Protein AF-A0A4Y2JRM0-F1 (afdb_monomer_lite)

Sequence (81 aa):
MYNEKWWLSYVLGKNEENEVKVTFLHPSGPSPSFLYPLTPDVLWIPSFDVIYKVNPIAPTGRVYILPVEEKKKFAEIMNPF

Foldseek 3Di:
DPPPFAFDWDFPAADPVQKTWIWTWPDTHDDQKTFQDPDTDIDIDHNVVVPDDFDFDDPPVGITGGDPVVSVVVCCVVDVD

pLDDT: mean 84.82, std 9.41, range [42.03, 95.44]

Radius of gyration: 12.83 Å; chains: 1; bounding box: 36×23×32 Å

Organism: Araneus ventricosus (NCBI:txid182803)

Secondary structure (DSSP, 8-state):
-BTTB---EEEEEE-TTSEEEEEE-BSSSS-SEEE--SS--EEEEEGGG-------B-TTSSEEE--HHHHHHHHHHH---

Structure (mmCIF, N/CA/C/O backbone):
data_AF-A0A4Y2JRM0-F1
#
_entry.id   AF-A0A4Y2JRM0-F1
#
loop_
_atom_site.group_PDB
_atom_site.id
_atom_site.type_symbol
_atom_site.label_atom_id
_atom_site.label_alt_id
_atom_site.label_comp_id
_atom_site.label_asym_id
_atom_site.label_entity_id
_atom_site.label_seq_id
_atom_site.pdbx_PDB_ins_code
_atom_site.Cartn_x
_atom_site.Cartn_y
_atom_site.Cartn_z
_atom_site.occupancy
_atom_site.B_iso_or_equiv
_atom_site.auth_seq_id
_atom_site.auth_comp_id
_atom_site.auth_asym_id
_atom_site.auth_atom_id
_atom_site.pdbx_PDB_model_num
ATOM 1 N N . MET A 1 1 ? 4.761 0.307 10.350 1.00 59.25 1 MET A N 1
ATOM 2 C CA . MET A 1 1 ? 5.494 -0.908 9.900 1.00 59.25 1 MET A CA 1
ATOM 3 C C . MET A 1 1 ? 4.601 -2.105 10.199 1.00 59.25 1 MET A C 1
ATOM 5 O O . MET A 1 1 ? 4.078 -2.155 11.301 1.00 59.25 1 MET A O 1
ATOM 9 N N . TYR A 1 2 ? 4.353 -3.004 9.243 1.00 67.44 2 TYR A N 1
ATOM 10 C CA . TYR A 1 2 ? 3.427 -4.138 9.402 1.00 67.44 2 TYR A CA 1
ATOM 11 C C . TYR A 1 2 ? 4.152 -5.445 9.063 1.00 67.44 2 TYR A C 1
ATOM 13 O O . TYR A 1 2 ? 4.762 -5.545 7.996 1.00 67.44 2 TYR A O 1
ATOM 21 N N . ASN A 1 3 ? 4.129 -6.425 9.974 1.00 73.06 3 ASN A N 1
ATOM 22 C CA . ASN A 1 3 ? 4.933 -7.656 9.898 1.00 73.06 3 ASN A CA 1
ATOM 23 C C . ASN A 1 3 ? 6.428 -7.390 9.639 1.00 73.06 3 ASN A C 1
ATOM 25 O O . ASN A 1 3 ? 7.017 -7.994 8.746 1.00 73.06 3 ASN A O 1
ATOM 29 N N . GLU A 1 4 ? 7.012 -6.429 10.367 1.00 79.00 4 GLU A N 1
ATOM 30 C CA . GLU A 1 4 ? 8.428 -6.022 10.240 1.00 79.00 4 GLU A CA 1
ATOM 31 C C . GLU A 1 4 ? 8.833 -5.563 8.829 1.00 79.00 4 GLU A C 1
ATOM 33 O O . GLU A 1 4 ? 10.011 -5.460 8.488 1.00 79.00 4 GLU A O 1
ATOM 38 N N . LYS A 1 5 ? 7.848 -5.241 7.988 1.00 81.94 5 LYS A N 1
ATOM 39 C CA . LYS A 1 5 ? 8.056 -4.721 6.643 1.00 81.94 5 LYS A CA 1
ATOM 40 C C . LYS A 1 5 ? 7.332 -3.397 6.486 1.00 81.94 5 LYS A C 1
ATOM 42 O O . LYS A 1 5 ? 6.314 -3.117 7.129 1.00 81.94 5 LYS A O 1
ATOM 47 N N . TRP A 1 6 ? 7.876 -2.548 5.630 1.00 83.88 6 TRP A N 1
ATOM 48 C CA . TRP A 1 6 ? 7.140 -1.393 5.147 1.00 83.88 6 TRP A CA 1
ATOM 49 C C . TRP A 1 6 ? 6.348 -1.787 3.909 1.00 83.88 6 TRP A C 1
ATOM 51 O O . TRP A 1 6 ? 6.728 -2.691 3.162 1.00 83.88 6 TRP A O 1
ATOM 61 N N . TRP A 1 7 ? 5.236 -1.101 3.704 1.00 89.56 7 TRP A N 1
ATOM 62 C CA . TRP A 1 7 ? 4.324 -1.381 2.612 1.00 89.56 7 TRP A CA 1
ATOM 63 C C . TRP A 1 7 ? 3.934 -0.077 1.949 1.00 89.56 7 TRP A C 1
ATOM 65 O O . TRP A 1 7 ? 3.736 0.933 2.625 1.00 89.56 7 TRP A O 1
ATOM 75 N N . LEU A 1 8 ? 3.827 -0.107 0.625 1.00 90.88 8 LEU A N 1
ATOM 76 C CA . LEU A 1 8 ? 3.125 0.945 -0.081 1.00 90.88 8 LEU A CA 1
ATOM 77 C C . LEU A 1 8 ? 1.634 0.626 -0.018 1.00 90.88 8 LEU A C 1
ATOM 79 O O . LEU A 1 8 ? 1.228 -0.462 -0.418 1.00 90.88 8 LEU A O 1
ATOM 83 N N . SER A 1 9 ? 0.830 1.566 0.467 1.00 91.56 9 SER A N 1
ATOM 84 C CA . SER A 1 9 ? -0.602 1.347 0.657 1.00 91.56 9 SER A CA 1
ATOM 85 C C . SER A 1 9 ? -1.438 2.343 -0.128 1.00 91.56 9 SER A C 1
ATOM 87 O O . SER A 1 9 ? -1.083 3.516 -0.250 1.00 91.56 9 SER A O 1
ATOM 89 N N . TYR A 1 10 ? -2.589 1.887 -0.613 1.00 91.00 10 TYR A N 1
ATOM 90 C CA . TYR A 1 10 ? -3.624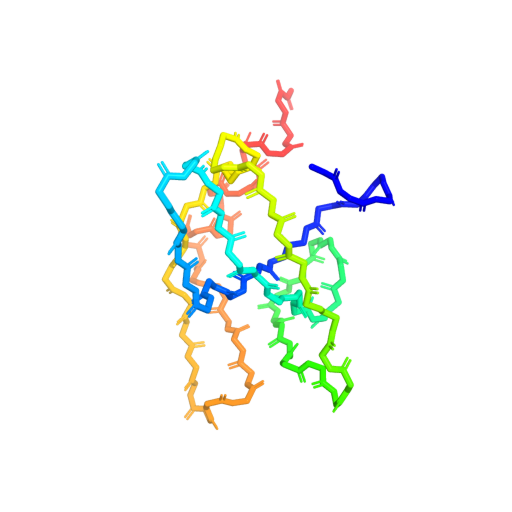 2.747 -1.171 1.00 91.00 10 TYR A CA 1
ATOM 91 C C . TYR A 1 10 ? -4.689 3.035 -0.110 1.00 91.00 10 TYR A C 1
ATOM 93 O O . TYR A 1 10 ? -5.236 2.108 0.489 1.00 91.00 10 TYR A O 1
ATOM 101 N N . VAL A 1 11 ? -4.981 4.317 0.125 1.00 91.62 11 VAL A N 1
ATOM 102 C CA . VAL A 1 11 ? -6.013 4.749 1.079 1.00 91.62 11 VAL A CA 1
ATOM 103 C C . VAL A 1 11 ? -7.383 4.662 0.412 1.00 91.62 11 VAL A C 1
ATOM 105 O O . VAL A 1 11 ? -7.657 5.361 -0.559 1.00 91.62 11 VAL A O 1
ATOM 108 N N . LEU A 1 12 ? -8.247 3.812 0.959 1.00 92.62 12 LEU A N 1
ATOM 109 C CA . LEU A 1 12 ? -9.621 3.583 0.512 1.00 92.62 12 LEU A CA 1
ATOM 110 C C . LEU A 1 12 ? -10.624 4.512 1.208 1.00 92.62 12 LEU A C 1
ATOM 112 O O . LEU A 1 12 ? -11.699 4.766 0.674 1.00 92.62 12 LEU A O 1
ATOM 116 N N . GLY A 1 13 ? -10.299 5.000 2.407 1.00 93.38 13 GLY A N 1
ATOM 117 C CA . GLY A 1 13 ? -11.178 5.870 3.185 1.00 93.38 13 GLY A CA 1
ATOM 118 C C . GLY A 1 13 ? -10.581 6.275 4.529 1.00 93.38 13 GLY A C 1
ATOM 119 O O . GLY A 1 13 ? -9.492 5.834 4.893 1.00 93.38 13 GLY A O 1
ATOM 120 N N . LYS A 1 14 ? -11.313 7.114 5.262 1.00 94.19 14 LYS A N 1
ATOM 121 C CA . LYS A 1 14 ? -10.992 7.565 6.623 1.00 94.19 14 LYS A CA 1
ATOM 122 C C . LYS A 1 14 ? -12.243 7.498 7.500 1.00 94.19 14 LYS A C 1
ATOM 124 O O . LYS A 1 14 ? -13.340 7.678 6.968 1.00 94.19 14 LYS A O 1
ATOM 129 N N . ASN A 1 15 ? -12.087 7.248 8.795 1.00 92.00 15 ASN A N 1
ATOM 130 C CA . ASN A 1 15 ? -13.175 7.311 9.777 1.00 92.00 15 ASN A CA 1
ATOM 131 C C . ASN A 1 15 ? -13.040 8.562 10.667 1.00 92.00 15 ASN A C 1
ATOM 133 O O . ASN A 1 15 ? -12.139 9.382 10.477 1.00 92.00 15 ASN A O 1
ATOM 137 N N . GLU A 1 16 ? -13.974 8.732 11.604 1.00 90.94 16 GLU A N 1
ATOM 138 C CA . GLU A 1 16 ? -13.989 9.852 12.558 1.00 90.94 16 GLU A CA 1
ATOM 139 C C . GLU A 1 16 ? -12.932 9.702 13.668 1.00 90.94 16 GLU A C 1
ATOM 141 O O . GLU A 1 16 ? -12.549 10.686 14.294 1.00 90.94 16 GLU A O 1
ATOM 146 N N . GLU A 1 17 ? -12.396 8.495 13.858 1.00 90.62 17 GLU A N 1
ATOM 147 C CA . GLU A 1 17 ? -11.417 8.144 14.897 1.00 90.62 17 GLU A CA 1
ATOM 148 C C . GLU A 1 17 ? -9.955 8.344 14.444 1.00 90.62 17 GLU A C 1
ATOM 150 O O . GLU A 1 17 ? -9.023 7.830 15.056 1.00 90.62 17 GLU A O 1
ATOM 155 N N . ASN A 1 18 ? -9.725 9.128 13.381 1.00 90.38 18 ASN A N 1
ATOM 156 C CA . ASN A 1 18 ? -8.406 9.363 12.775 1.00 90.38 18 ASN A CA 1
ATOM 157 C C . ASN A 1 18 ? -7.695 8.090 12.284 1.00 90.38 18 ASN A C 1
ATOM 159 O O . ASN A 1 18 ? -6.464 8.063 12.182 1.00 90.38 18 ASN A O 1
ATOM 163 N N . GLU A 1 19 ? -8.444 7.060 11.914 1.00 94.81 19 GLU A N 1
ATOM 164 C CA . GLU A 1 19 ? -7.921 5.888 11.229 1.00 94.81 19 GLU A CA 1
ATOM 165 C C . GLU A 1 19 ? -8.167 5.989 9.724 1.00 94.81 19 GLU A C 1
ATOM 167 O O . GLU A 1 19 ? -9.113 6.618 9.229 1.00 94.81 19 GLU A O 1
ATOM 172 N N . VAL A 1 20 ? -7.293 5.337 8.971 1.00 94.62 20 VAL A N 1
ATOM 173 C CA . VAL A 1 20 ? -7.391 5.220 7.524 1.00 94.62 20 VAL A CA 1
ATOM 174 C C . VAL A 1 20 ? -7.569 3.762 7.142 1.00 94.62 20 VAL A C 1
ATOM 176 O O . VAL A 1 20 ? -6.856 2.874 7.608 1.00 94.62 20 VAL A O 1
ATOM 179 N N . LYS A 1 21 ? -8.530 3.521 6.253 1.00 95.44 21 LYS A N 1
ATOM 180 C CA . LYS A 1 21 ? -8.728 2.223 5.623 1.00 95.44 21 LYS A CA 1
ATOM 181 C C . LYS A 1 21 ? -7.753 2.113 4.469 1.00 95.44 21 LYS A C 1
ATOM 183 O O . LYS A 1 21 ? -7.815 2.918 3.537 1.00 95.44 21 LYS A O 1
ATOM 188 N N . VAL A 1 22 ? -6.873 1.128 4.511 1.00 93.81 22 VAL A N 1
ATOM 189 C CA . VAL A 1 22 ? -5.815 0.943 3.521 1.00 93.81 22 VAL A CA 1
ATOM 190 C C . VAL A 1 22 ? -5.854 -0.447 2.919 1.00 93.81 22 VAL A C 1
ATOM 192 O O . VAL A 1 22 ? -6.362 -1.387 3.523 1.00 93.81 22 VAL A O 1
ATOM 195 N N . THR A 1 23 ? -5.285 -0.574 1.727 1.00 93.69 23 THR A N 1
ATOM 196 C CA . THR A 1 23 ? -4.897 -1.862 1.158 1.00 93.69 23 THR A CA 1
ATOM 197 C C . THR A 1 23 ? -3.441 -1.833 0.729 1.00 93.69 23 THR A C 1
ATOM 199 O O . THR A 1 23 ? -2.959 -0.804 0.246 1.00 93.69 23 THR A O 1
ATOM 202 N N . PHE A 1 24 ? -2.732 -2.937 0.936 1.00 92.06 24 PHE A N 1
ATOM 203 C CA . PHE A 1 24 ? -1.302 -3.018 0.670 1.00 92.06 24 PHE A CA 1
ATOM 204 C C . PHE A 1 24 ? -1.012 -3.432 -0.770 1.00 92.06 24 PHE A C 1
ATOM 206 O O . PHE A 1 24 ? -1.590 -4.379 -1.298 1.00 92.06 24 PHE A O 1
ATOM 213 N N . LEU A 1 25 ? -0.077 -2.730 -1.401 1.00 91.94 25 LEU A N 1
ATOM 214 C CA . LEU A 1 25 ? 0.460 -3.086 -2.706 1.00 91.94 25 LEU A CA 1
ATOM 215 C C . LEU A 1 25 ? 1.648 -4.039 -2.547 1.00 91.94 25 LEU A C 1
ATOM 217 O O . LEU A 1 25 ? 2.388 -3.984 -1.564 1.00 91.94 25 LEU A O 1
ATOM 221 N N . HIS A 1 26 ? 1.849 -4.898 -3.543 1.00 91.19 26 HIS A N 1
ATOM 222 C CA . HIS A 1 26 ? 2.927 -5.884 -3.560 1.00 91.19 26 HIS A CA 1
ATOM 223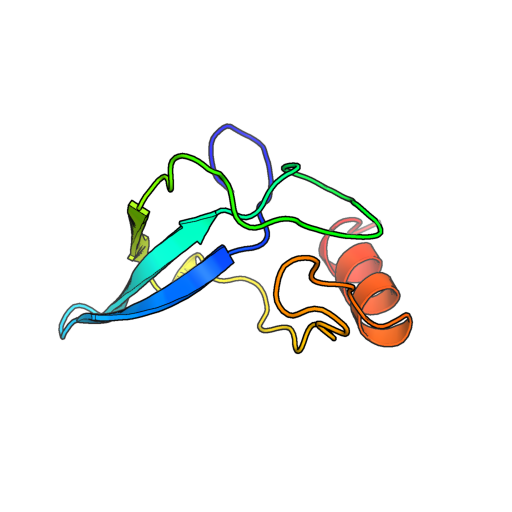 C C . HIS A 1 26 ? 4.046 -5.493 -4.533 1.00 91.19 26 HIS A C 1
ATOM 225 O O . HIS A 1 26 ? 3.756 -4.968 -5.605 1.00 91.19 26 HIS A O 1
ATOM 231 N N . PRO A 1 27 ? 5.313 -5.810 -4.235 1.00 91.50 27 PRO A N 1
ATOM 232 C CA . PRO A 1 27 ? 5.778 -6.495 -3.030 1.00 91.50 27 PRO A CA 1
ATOM 233 C C . PRO A 1 27 ? 5.864 -5.551 -1.818 1.00 91.50 27 PRO A C 1
ATOM 235 O O . PRO A 1 27 ? 5.903 -4.334 -1.965 1.00 91.50 27 PRO A O 1
ATOM 238 N N . SER A 1 28 ? 5.936 -6.124 -0.617 1.00 89.19 28 SER A N 1
ATOM 239 C CA . SER A 1 28 ? 6.371 -5.398 0.582 1.00 89.19 28 SER A CA 1
ATOM 240 C C . SER A 1 28 ? 7.827 -4.949 0.442 1.00 89.19 28 SER A C 1
ATOM 242 O O . SER A 1 28 ? 8.639 -5.707 -0.096 1.00 89.19 28 SER A O 1
ATOM 244 N N . GLY A 1 29 ? 8.195 -3.821 1.038 1.00 84.38 29 GLY A N 1
ATOM 245 C CA . GLY A 1 29 ? 9.574 -3.348 1.052 1.00 84.38 29 GLY A CA 1
ATOM 246 C C . GLY A 1 29 ? 9.990 -2.590 -0.218 1.00 84.38 29 GLY A C 1
ATOM 247 O O . GLY A 1 29 ? 9.149 -2.243 -1.051 1.00 84.38 29 GLY A O 1
ATOM 248 N N . PRO A 1 30 ? 11.298 -2.301 -0.369 1.00 81.25 30 PRO A N 1
ATOM 249 C CA . PRO A 1 30 ?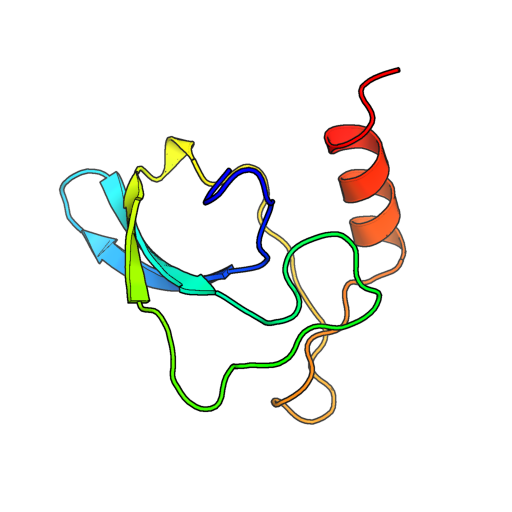 11.805 -1.475 -1.458 1.00 81.25 30 PRO A CA 1
ATOM 250 C C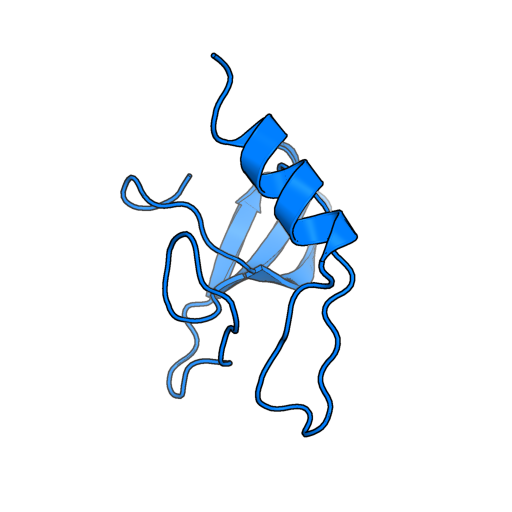 . PRO A 1 30 ? 11.659 -2.180 -2.793 1.00 81.25 30 PRO A C 1
ATOM 252 O O . PRO A 1 30 ? 12.226 -3.243 -3.027 1.00 81.25 30 PRO A O 1
ATOM 255 N N . SER A 1 31 ? 10.904 -1.543 -3.682 1.00 85.50 31 SER A N 1
ATOM 256 C CA . SER A 1 31 ? 10.667 -2.025 -5.031 1.00 85.50 31 SER A CA 1
ATOM 257 C C . SER A 1 31 ? 10.582 -0.857 -6.011 1.00 85.50 31 SER A C 1
ATOM 259 O O . SER A 1 31 ? 10.055 0.207 -5.669 1.00 85.50 31 SER A O 1
ATOM 261 N N . PRO A 1 32 ? 11.081 -1.015 -7.251 1.00 80.75 32 PRO A N 1
ATOM 262 C CA . PRO A 1 32 ? 10.920 0.001 -8.284 1.00 80.75 32 PRO A CA 1
ATOM 263 C C . PRO A 1 32 ? 9.463 0.178 -8.729 1.00 80.75 32 PRO A C 1
ATOM 265 O O . PRO A 1 32 ? 9.145 1.235 -9.282 1.00 80.75 32 PRO A O 1
ATOM 268 N N . SER A 1 33 ? 8.617 -0.830 -8.498 1.00 87.50 33 SER A N 1
ATOM 269 C CA . SER A 1 33 ? 7.215 -0.881 -8.908 1.00 87.50 33 SER A CA 1
ATOM 270 C C . SER A 1 33 ? 6.371 -1.731 -7.962 1.00 87.50 33 SER A C 1
ATOM 272 O O . SER A 1 33 ? 6.858 -2.720 -7.411 1.00 87.50 33 SER A O 1
ATOM 274 N N . PHE A 1 34 ? 5.091 -1.399 -7.854 1.00 91.44 34 PHE A N 1
ATOM 275 C CA . PHE A 1 34 ? 4.131 -2.072 -6.991 1.00 91.44 34 PHE A CA 1
ATOM 276 C C . PHE A 1 34 ? 2.867 -2.441 -7.765 1.00 91.44 34 PHE A C 1
ATOM 278 O O . PHE A 1 34 ? 2.453 -1.734 -8.681 1.00 91.44 34 PHE A O 1
ATOM 285 N N . LEU A 1 35 ? 2.246 -3.549 -7.392 1.00 91.94 35 LEU A N 1
ATOM 286 C CA . LEU A 1 35 ? 1.044 -4.097 -7.996 1.00 91.94 35 LEU A CA 1
ATOM 287 C C . LEU A 1 35 ? -0.086 -4.089 -6.983 1.00 91.94 35 LEU A C 1
ATOM 289 O O . LEU A 1 35 ? 0.119 -4.382 -5.802 1.00 91.94 35 LEU A O 1
ATOM 293 N N . TYR A 1 36 ? -1.291 -3.823 -7.472 1.00 89.31 36 TYR A N 1
ATOM 294 C CA . TYR A 1 36 ? -2.485 -4.115 -6.698 1.00 89.31 36 TYR A CA 1
ATOM 295 C C . TYR A 1 36 ? -2.644 -5.643 -6.586 1.00 89.31 36 TYR A C 1
ATOM 297 O O . TYR A 1 36 ? -2.615 -6.323 -7.618 1.00 89.31 36 TYR A O 1
ATOM 305 N N . PRO A 1 37 ? -2.754 -6.213 -5.375 1.00 87.12 37 PRO A N 1
ATOM 306 C CA . PRO A 1 37 ? -2.883 -7.657 -5.208 1.00 87.12 37 PRO A CA 1
ATOM 307 C C . PRO A 1 37 ? -4.199 -8.185 -5.787 1.00 87.12 37 PRO A C 1
ATOM 309 O O . PRO A 1 37 ? -5.217 -7.497 -5.784 1.00 87.12 37 PRO A O 1
ATOM 312 N N . LEU A 1 38 ? -4.191 -9.445 -6.236 1.00 86.94 38 LEU A N 1
ATOM 313 C CA . LEU A 1 38 ? -5.407 -10.140 -6.683 1.00 86.94 38 LEU A CA 1
ATOM 314 C C . LEU A 1 38 ? -6.418 -10.322 -5.544 1.00 86.94 38 LEU A C 1
ATOM 316 O O . LEU A 1 38 ? -7.618 -10.186 -5.762 1.00 86.94 38 LEU A O 1
ATOM 320 N N . THR A 1 39 ? -5.916 -10.597 -4.339 1.00 88.88 39 THR A N 1
ATOM 321 C CA . THR A 1 39 ? -6.707 -10.678 -3.109 1.00 88.88 39 THR A CA 1
ATOM 322 C C . THR A 1 39 ? -6.261 -9.543 -2.192 1.00 88.88 39 THR A C 1
ATOM 324 O O . THR A 1 39 ? -5.193 -9.655 -1.588 1.00 88.88 39 THR A O 1
ATOM 327 N N . PRO A 1 40 ? -7.016 -8.435 -2.118 1.00 88.44 40 PRO A N 1
ATOM 328 C CA . PRO A 1 40 ? -6.637 -7.290 -1.303 1.00 88.44 40 PRO A CA 1
ATOM 329 C C . PRO A 1 40 ? -6.700 -7.628 0.180 1.00 88.44 40 PRO A C 1
ATOM 331 O O . PRO A 1 40 ? -7.738 -8.062 0.676 1.00 88.44 40 PRO A O 1
ATOM 334 N N . ASP A 1 41 ? -5.602 -7.374 0.883 1.00 87.94 41 ASP A N 1
ATOM 335 C CA . ASP A 1 41 ? -5.615 -7.271 2.337 1.00 87.94 41 ASP A CA 1
ATOM 336 C C . ASP A 1 41 ? -6.020 -5.840 2.700 1.00 87.94 41 ASP A C 1
ATOM 338 O O . ASP A 1 41 ? -5.424 -4.879 2.199 1.00 87.94 41 ASP A O 1
ATOM 342 N N . VAL A 1 42 ? -7.091 -5.696 3.479 1.00 92.12 42 VAL A N 1
ATOM 343 C CA . VAL A 1 42 ? -7.711 -4.409 3.799 1.00 92.12 42 VAL A CA 1
ATOM 344 C C . VAL A 1 42 ? -7.772 -4.252 5.306 1.00 92.12 42 VAL A C 1
ATOM 346 O O . VAL A 1 42 ? -8.469 -5.003 5.984 1.00 92.12 42 VAL A O 1
ATOM 349 N N . LEU A 1 43 ? -7.099 -3.224 5.811 1.00 92.69 43 LEU A N 1
ATOM 350 C CA . LEU A 1 43 ? -6.988 -2.953 7.239 1.00 92.69 43 LEU A CA 1
ATOM 351 C C . LEU A 1 43 ? -7.341 -1.503 7.547 1.00 92.69 43 LEU A C 1
ATOM 353 O O . LEU A 1 43 ? -7.164 -0.609 6.718 1.00 92.69 43 LEU A O 1
ATOM 357 N N . TRP A 1 44 ? -7.816 -1.283 8.765 1.00 93.81 44 TRP A N 1
ATOM 358 C CA . TRP A 1 44 ? -7.820 0.035 9.381 1.00 93.81 44 TRP A CA 1
ATOM 359 C C . TRP A 1 44 ? -6.512 0.197 10.145 1.00 93.81 44 TRP A C 1
ATOM 361 O O . TRP A 1 44 ? -6.124 -0.696 10.897 1.00 93.81 44 TRP A O 1
ATOM 371 N N . ILE A 1 45 ? -5.814 1.302 9.901 1.00 91.88 45 ILE A N 1
ATOM 372 C CA . ILE A 1 45 ? -4.615 1.673 10.650 1.00 91.88 45 ILE A CA 1
ATOM 373 C C . ILE A 1 45 ? -4.766 3.100 11.175 1.00 91.88 45 ILE A C 1
ATOM 375 O O . ILE A 1 45 ? -5.379 3.935 10.497 1.00 91.88 45 ILE A O 1
ATOM 379 N N . PRO A 1 46 ? -4.183 3.428 12.333 1.00 93.00 46 PRO A N 1
ATOM 380 C CA . PRO A 1 46 ? -4.113 4.805 12.785 1.00 93.00 46 PRO A CA 1
ATOM 381 C C . PRO A 1 46 ? -3.403 5.689 11.752 1.00 93.00 46 PRO A C 1
ATOM 383 O O . PRO A 1 46 ? -2.382 5.310 11.179 1.00 93.00 46 PRO A O 1
ATOM 386 N N . SER A 1 47 ? -3.913 6.897 11.509 1.00 89.88 47 SER A N 1
ATOM 387 C CA . SER A 1 47 ? -3.317 7.806 10.516 1.00 89.88 47 SER A CA 1
ATOM 388 C C . SER A 1 47 ? -1.865 8.186 10.823 1.00 89.88 47 SER A C 1
ATOM 390 O O . SER A 1 47 ? -1.111 8.456 9.892 1.00 89.88 47 SER A O 1
ATOM 392 N N . PHE A 1 48 ? -1.447 8.159 12.093 1.00 88.75 48 PHE A N 1
ATOM 393 C CA . PHE A 1 48 ? -0.062 8.432 12.490 1.00 88.75 48 PHE A CA 1
ATOM 394 C C . PHE A 1 48 ? 0.932 7.337 12.064 1.00 88.75 48 PHE A C 1
ATOM 396 O O . PHE A 1 48 ? 2.129 7.607 12.008 1.00 88.75 48 PHE A O 1
ATOM 403 N N . ASP A 1 49 ? 0.463 6.134 11.708 1.00 88.25 49 ASP A N 1
ATOM 404 C CA . ASP A 1 49 ? 1.309 5.076 11.137 1.00 88.25 49 ASP A CA 1
ATOM 405 C C . ASP A 1 49 ? 1.628 5.316 9.649 1.00 88.25 49 ASP A C 1
ATOM 407 O O . ASP A 1 49 ? 2.469 4.625 9.060 1.00 88.25 49 ASP A O 1
ATOM 411 N N . VAL A 1 50 ? 0.976 6.301 9.018 1.00 87.69 50 VAL A N 1
ATOM 412 C CA . VAL A 1 50 ? 1.267 6.727 7.647 1.00 87.69 50 VAL A CA 1
ATOM 413 C C . VAL A 1 50 ? 2.469 7.667 7.656 1.00 87.69 50 VAL A C 1
ATOM 415 O O . VAL A 1 50 ? 2.363 8.851 7.957 1.00 87.69 50 VAL A O 1
ATOM 418 N N . ILE A 1 51 ? 3.624 7.129 7.270 1.00 86.56 51 ILE A N 1
ATOM 419 C CA . ILE A 1 51 ? 4.911 7.836 7.332 1.00 86.56 51 ILE A CA 1
ATOM 420 C C . IL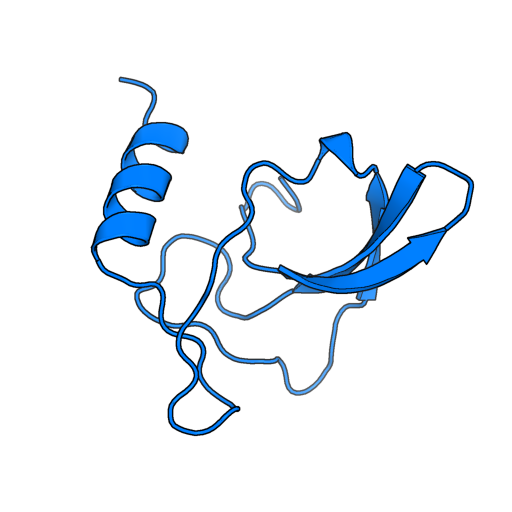E A 1 51 ? 5.011 8.933 6.262 1.00 86.56 51 ILE A C 1
ATOM 422 O O . ILE A 1 51 ? 5.485 10.036 6.526 1.00 86.56 51 ILE A O 1
ATOM 426 N N . TYR A 1 52 ? 4.599 8.629 5.028 1.00 85.38 52 TYR A N 1
ATOM 427 C CA . TYR A 1 52 ? 4.783 9.532 3.895 1.00 85.38 52 TYR A CA 1
ATOM 428 C C . TYR A 1 52 ? 3.722 9.313 2.817 1.00 85.38 52 TYR A C 1
ATOM 430 O O . TYR A 1 52 ? 3.396 8.178 2.467 1.00 85.38 52 TYR A O 1
ATOM 438 N N . LYS A 1 53 ? 3.205 10.413 2.259 1.00 87.69 53 LYS A N 1
ATOM 439 C CA . LYS A 1 53 ? 2.295 10.382 1.112 1.00 87.69 53 LYS A CA 1
ATOM 440 C C . LYS A 1 53 ? 3.095 10.522 -0.181 1.00 87.69 53 LYS A C 1
ATOM 442 O O . LYS A 1 53 ? 3.788 11.516 -0.372 1.00 87.69 53 LYS A O 1
ATOM 447 N N . VAL A 1 54 ? 2.928 9.548 -1.066 1.00 85.75 54 VAL A N 1
ATOM 448 C CA . VAL A 1 54 ? 3.548 9.480 -2.396 1.00 85.75 54 VAL A CA 1
ATOM 449 C C . VAL A 1 54 ? 2.525 9.723 -3.505 1.00 85.75 54 VAL A C 1
ATOM 451 O O . VAL A 1 54 ? 1.321 9.543 -3.294 1.00 85.75 54 VAL A O 1
ATOM 454 N N . ASN A 1 55 ? 2.998 10.099 -4.691 1.00 85.25 55 ASN A N 1
ATOM 455 C CA . ASN A 1 55 ? 2.201 10.238 -5.905 1.00 85.25 55 ASN A CA 1
ATOM 456 C C . ASN A 1 55 ? 2.732 9.303 -7.010 1.00 85.25 55 ASN A C 1
ATOM 458 O O . ASN A 1 55 ? 3.432 9.745 -7.928 1.00 85.25 55 ASN A O 1
ATOM 462 N N . PRO A 1 56 ? 2.429 7.994 -6.928 1.00 84.94 56 PRO A N 1
ATOM 463 C CA . PRO A 1 56 ? 2.915 7.022 -7.894 1.00 84.94 56 PRO A CA 1
ATOM 464 C C . PRO A 1 56 ? 2.317 7.257 -9.284 1.00 84.94 56 PRO A C 1
ATOM 466 O O . PRO A 1 56 ? 1.134 7.557 -9.440 1.00 84.94 56 PRO A O 1
ATOM 469 N N . ILE A 1 57 ? 3.125 7.023 -10.313 1.00 87.12 57 ILE A N 1
ATOM 470 C CA . ILE A 1 57 ? 2.682 7.021 -11.706 1.00 87.12 57 ILE A CA 1
ATOM 471 C C . ILE A 1 57 ? 2.131 5.631 -12.022 1.00 87.12 57 ILE A C 1
ATOM 473 O O . ILE A 1 57 ? 2.791 4.629 -11.747 1.00 87.12 57 ILE A O 1
ATOM 477 N N . ALA A 1 58 ? 0.950 5.559 -12.636 1.00 85.25 58 ALA A N 1
ATOM 478 C CA . ALA A 1 58 ? 0.343 4.293 -13.040 1.00 85.25 58 ALA A CA 1
ATOM 479 C C . ALA A 1 58 ? 0.025 4.274 -14.545 1.00 85.25 58 ALA A C 1
ATOM 481 O O . ALA A 1 58 ? -1.129 4.479 -14.919 1.00 85.25 58 ALA A O 1
ATOM 482 N N . PRO A 1 59 ? 1.010 4.001 -15.429 1.00 77.62 59 PRO A N 1
ATOM 483 C CA . PRO A 1 59 ? 0.814 4.078 -16.882 1.00 77.62 59 PRO A CA 1
ATOM 484 C C . PRO A 1 59 ? -0.313 3.174 -17.398 1.00 77.62 59 PRO A C 1
ATOM 486 O O . PRO A 1 59 ? -0.987 3.502 -18.366 1.00 77.62 59 PRO A O 1
ATOM 489 N N . THR A 1 60 ? -0.523 2.032 -16.736 1.00 77.56 60 THR A N 1
ATOM 490 C CA . THR A 1 60 ? -1.547 1.032 -17.080 1.00 77.56 60 THR A CA 1
ATOM 491 C C . THR A 1 60 ? -2.638 0.901 -16.014 1.00 77.56 60 THR A C 1
ATOM 493 O O . THR A 1 60 ? -3.472 0.001 -16.100 1.00 77.56 60 THR A O 1
ATOM 496 N N . GLY A 1 61 ? -2.600 1.724 -14.957 1.00 75.06 61 GLY A N 1
ATOM 497 C CA . GLY A 1 61 ? -3.498 1.635 -13.795 1.00 75.06 61 GLY A CA 1
ATOM 498 C C . GLY A 1 61 ? -3.297 0.410 -12.888 1.00 75.06 61 GLY A C 1
ATOM 499 O O . GLY A 1 61 ? -3.875 0.357 -11.810 1.00 75.06 61 GLY A O 1
ATOM 500 N N . ARG A 1 62 ? -2.486 -0.574 -13.300 1.00 76.81 62 ARG A N 1
ATOM 501 C CA . ARG A 1 62 ? -2.249 -1.831 -12.558 1.00 76.81 62 ARG A CA 1
ATOM 502 C C . ARG A 1 62 ? -0.899 -1.876 -11.852 1.00 76.81 62 ARG A C 1
ATOM 504 O O . ARG A 1 62 ? -0.746 -2.583 -10.860 1.00 76.81 62 ARG A O 1
ATOM 511 N N . VAL A 1 63 ? 0.071 -1.144 -12.397 1.00 84.56 63 VAL A N 1
ATOM 512 C CA . VAL A 1 63 ? 1.438 -1.043 -11.886 1.00 84.56 63 VAL A CA 1
ATOM 513 C C . VAL A 1 63 ? 1.665 0.391 -11.444 1.00 84.56 63 VAL A C 1
ATOM 515 O O . VAL A 1 63 ? 1.524 1.308 -12.248 1.00 84.56 63 VAL A O 1
ATOM 518 N N . TYR A 1 64 ? 2.047 0.563 -10.188 1.00 87.94 64 TYR A N 1
ATOM 519 C CA . TYR A 1 64 ? 2.384 1.836 -9.574 1.00 87.94 64 TYR A CA 1
ATOM 520 C C . TYR A 1 64 ? 3.900 1.972 -9.512 1.00 87.94 64 TYR A C 1
ATOM 522 O O . TYR A 1 64 ? 4.587 1.141 -8.919 1.00 87.94 64 TYR A O 1
ATOM 530 N N . ILE A 1 65 ? 4.432 3.013 -10.136 1.00 87.62 65 ILE A N 1
ATOM 531 C CA . ILE A 1 65 ? 5.862 3.302 -10.190 1.00 87.62 65 ILE A CA 1
ATOM 532 C C . ILE A 1 65 ? 6.109 4.569 -9.385 1.00 87.62 65 ILE A C 1
ATOM 534 O O . ILE A 1 65 ? 5.520 5.613 -9.664 1.00 87.62 65 ILE A O 1
ATOM 538 N N . LEU A 1 66 ? 7.000 4.484 -8.400 1.00 85.81 66 LEU A N 1
ATOM 539 C CA . LEU A 1 66 ? 7.441 5.667 -7.667 1.00 85.81 66 LEU A CA 1
ATOM 540 C C . LEU A 1 66 ? 8.401 6.494 -8.547 1.00 85.81 66 LEU A C 1
ATOM 542 O O . LEU A 1 66 ? 9.355 5.915 -9.093 1.00 85.81 66 LEU A O 1
ATOM 546 N N . PRO A 1 67 ? 8.190 7.816 -8.682 1.00 84.88 67 PRO A N 1
ATOM 547 C CA . PRO A 1 67 ? 9.152 8.723 -9.303 1.00 84.88 67 PRO A CA 1
ATOM 548 C C . PRO A 1 67 ? 10.533 8.644 -8.640 1.00 84.88 67 PRO A C 1
ATOM 550 O O . PRO A 1 67 ? 10.668 8.250 -7.478 1.00 84.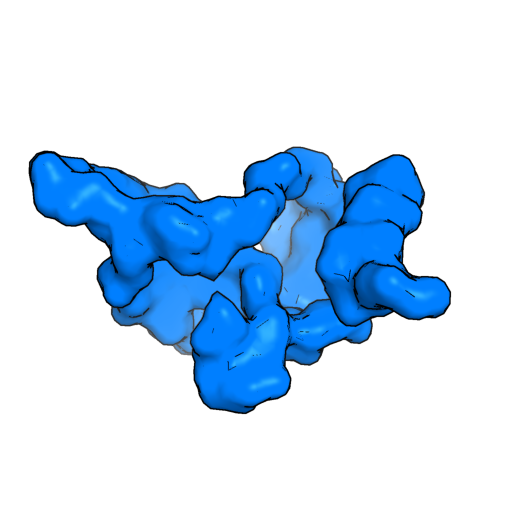88 67 PRO A O 1
ATOM 553 N N . VAL A 1 68 ? 11.579 9.028 -9.372 1.00 82.44 68 VAL A N 1
ATOM 554 C CA . VAL A 1 68 ? 12.969 8.948 -8.888 1.00 82.44 68 VAL A CA 1
ATOM 555 C C . VAL A 1 68 ? 13.173 9.820 -7.647 1.00 82.44 68 VAL A C 1
ATOM 557 O O . VAL A 1 68 ? 13.872 9.426 -6.714 1.00 82.44 68 VAL A O 1
ATOM 560 N N . GLU A 1 69 ? 12.524 10.977 -7.604 1.00 81.94 69 GLU A N 1
ATOM 561 C CA . GLU A 1 69 ? 12.565 11.931 -6.499 1.00 81.94 69 GLU A CA 1
ATOM 562 C C . GLU A 1 69 ? 11.953 11.338 -5.227 1.00 81.94 69 GLU A C 1
ATOM 564 O O . GLU A 1 69 ? 12.510 11.484 -4.140 1.00 81.94 69 GLU A O 1
ATOM 569 N N . GLU A 1 70 ? 10.834 10.623 -5.360 1.00 82.31 70 GLU A N 1
ATOM 570 C CA . GLU A 1 70 ? 10.183 9.963 -4.229 1.00 82.31 70 GLU A CA 1
ATOM 571 C C . GLU A 1 70 ? 10.990 8.763 -3.743 1.00 82.31 70 GLU A C 1
ATOM 573 O O . GLU A 1 70 ? 11.112 8.571 -2.539 1.00 82.31 70 GLU A O 1
ATOM 578 N N . LYS A 1 71 ? 11.622 8.006 -4.651 1.00 78.12 71 LYS A N 1
ATOM 579 C CA . LYS A 1 71 ? 12.538 6.916 -4.280 1.00 78.12 71 LYS A CA 1
ATOM 580 C C . LYS A 1 71 ? 13.717 7.417 -3.447 1.00 78.12 71 LYS A C 1
ATOM 582 O O . LYS A 1 71 ? 14.072 6.763 -2.473 1.00 78.12 71 LYS A O 1
ATOM 587 N N . LYS A 1 72 ? 14.299 8.569 -3.805 1.00 79.94 72 LYS A N 1
ATOM 588 C CA . LYS A 1 72 ? 15.394 9.189 -3.038 1.00 79.94 72 LYS A CA 1
ATOM 589 C C . LYS A 1 72 ? 14.939 9.598 -1.640 1.00 79.94 72 LYS A C 1
ATOM 591 O O . LYS A 1 72 ? 15.548 9.168 -0.669 1.00 79.94 72 LYS A O 1
ATOM 596 N N . LYS A 1 73 ? 13.820 10.321 -1.534 1.00 79.00 73 LYS A N 1
ATOM 597 C CA . LYS A 1 73 ? 13.241 10.693 -0.232 1.00 79.00 73 LYS A CA 1
ATOM 598 C C . LYS A 1 73 ? 12.909 9.475 0.622 1.00 79.00 73 LYS A C 1
ATOM 600 O O . LYS A 1 73 ? 13.164 9.472 1.817 1.00 79.00 73 LYS A O 1
ATOM 605 N N . PHE A 1 74 ? 12.354 8.427 0.018 1.00 76.62 74 PHE A N 1
ATOM 606 C CA . PHE A 1 74 ? 12.027 7.202 0.738 1.00 76.62 74 PHE A CA 1
ATOM 607 C C . PHE A 1 74 ? 13.288 6.490 1.234 1.00 76.62 74 PHE A C 1
ATOM 609 O O . PHE A 1 74 ? 13.306 5.999 2.357 1.00 76.62 74 PHE A O 1
ATOM 616 N N . ALA A 1 75 ? 14.354 6.463 0.429 1.00 77.88 75 ALA A N 1
ATOM 617 C CA . ALA A 1 75 ? 15.643 5.927 0.849 1.00 77.88 75 ALA A CA 1
ATOM 618 C C . ALA A 1 75 ? 16.235 6.722 2.026 1.00 77.88 75 ALA A C 1
ATOM 620 O O . ALA A 1 75 ? 16.704 6.104 2.970 1.00 77.88 75 ALA A O 1
ATOM 621 N N . GLU A 1 76 ? 16.144 8.054 2.018 1.00 79.31 76 GLU A N 1
ATOM 622 C CA . GLU A 1 76 ? 16.584 8.913 3.132 1.00 79.31 76 GLU A CA 1
ATOM 623 C C . GLU A 1 76 ? 15.757 8.692 4.410 1.00 79.31 76 GLU A C 1
ATOM 625 O O . GLU A 1 76 ? 16.307 8.625 5.502 1.00 79.31 76 GLU A O 1
ATOM 630 N N . ILE A 1 77 ? 14.434 8.534 4.289 1.00 75.81 77 ILE A N 1
ATOM 631 C CA . ILE A 1 77 ? 13.548 8.270 5.437 1.00 75.81 77 ILE A CA 1
ATOM 632 C C . ILE A 1 77 ? 13.820 6.883 6.039 1.00 75.81 77 ILE A C 1
ATOM 634 O O . ILE A 1 77 ? 13.735 6.704 7.253 1.00 75.81 77 ILE A O 1
ATOM 638 N N . MET A 1 78 ? 14.120 5.893 5.195 1.00 72.50 78 MET A N 1
ATOM 639 C CA . MET A 1 78 ? 14.270 4.496 5.610 1.00 72.50 78 MET A CA 1
ATOM 640 C C . MET A 1 78 ? 15.709 4.097 5.973 1.00 72.50 78 MET A C 1
ATOM 642 O O . MET A 1 78 ? 15.879 3.075 6.633 1.00 72.50 78 MET A O 1
ATOM 646 N N . ASN A 1 79 ? 16.722 4.877 5.581 1.00 66.44 79 ASN A N 1
ATOM 647 C CA . ASN A 1 79 ? 18.109 4.757 6.041 1.00 66.44 79 ASN A CA 1
ATOM 648 C C . ASN A 1 79 ? 18.491 6.024 6.825 1.00 66.44 79 ASN A C 1
ATOM 650 O O . ASN A 1 79 ? 18.957 6.991 6.226 1.00 66.44 79 ASN A O 1
ATOM 654 N N . PRO A 1 80 ? 18.329 6.038 8.159 1.00 49.38 80 PRO A N 1
ATOM 655 C CA . PRO A 1 80 ? 18.631 7.218 8.965 1.00 49.38 80 PRO A CA 1
ATOM 656 C C . PRO A 1 80 ? 20.134 7.400 9.276 1.00 49.38 80 PRO A C 1
ATOM 658 O O . PRO A 1 80 ? 20.461 8.136 10.206 1.00 49.38 80 PRO A O 1
ATOM 661 N N . PHE A 1 81 ? 21.043 6.745 8.539 1.00 42.03 81 PHE A N 1
ATOM 662 C CA . PHE A 1 81 ? 22.492 6.763 8.786 1.00 42.03 81 PHE A CA 1
ATOM 663 C C . PHE A 1 81 ? 23.301 6.953 7.504 1.00 42.03 81 PHE A C 1
ATOM 665 O O . PHE A 1 81 ? 23.078 6.173 6.548 1.00 42.03 81 PHE A O 1
#